Protein AF-A5MYP4-F1 (afdb_monomer_lite)

Structure (mmCIF, N/CA/C/O backbone):
data_AF-A5MYP4-F1
#
_entry.id   AF-A5MYP4-F1
#
loop_
_atom_site.group_PDB
_atom_site.id
_atom_site.type_symbol
_atom_site.label_atom_id
_atom_site.label_alt_id
_atom_site.label_comp_id
_atom_site.label_asym_id
_atom_site.label_entity_id
_atom_site.label_seq_id
_atom_site.pdbx_PDB_ins_code
_atom_site.Cartn_x
_atom_site.Cartn_y
_atom_site.Cartn_z
_atom_site.occupancy
_atom_site.B_iso_or_equiv
_atom_site.auth_seq_id
_at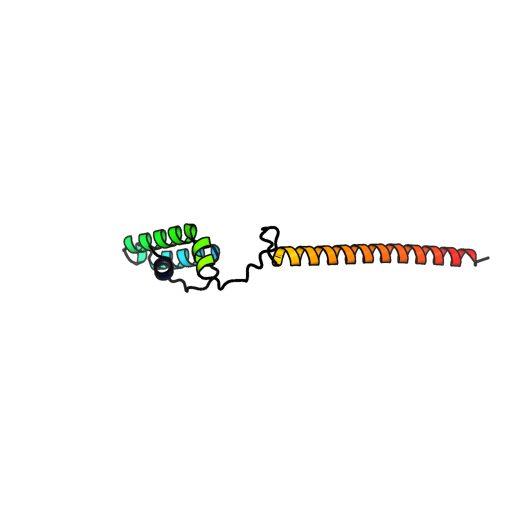om_site.auth_comp_id
_atom_site.auth_asym_id
_atom_site.auth_atom_id
_atom_site.pdbx_PDB_model_num
ATOM 1 N N . MET A 1 1 ? -10.133 -3.686 16.710 1.00 67.88 1 MET A N 1
ATOM 2 C CA . MET A 1 1 ? -10.121 -4.264 15.352 1.00 67.88 1 MET A CA 1
ATOM 3 C C . MET A 1 1 ? -8.852 -5.080 15.169 1.00 67.88 1 MET A C 1
ATOM 5 O O . MET A 1 1 ? -7.790 -4.600 15.551 1.00 67.88 1 MET A O 1
ATOM 9 N N . ASN A 1 2 ? -8.958 -6.305 14.654 1.00 81.19 2 ASN A N 1
ATOM 10 C CA . ASN A 1 2 ? -7.828 -7.213 14.420 1.00 81.19 2 ASN A CA 1
ATOM 11 C C . ASN A 1 2 ? -7.455 -7.301 12.929 1.00 81.19 2 ASN A C 1
ATOM 13 O O . ASN A 1 2 ? -8.297 -7.065 12.064 1.00 81.19 2 ASN A O 1
ATOM 17 N N . ALA A 1 3 ? -6.231 -7.746 12.607 1.00 77.69 3 ALA A N 1
ATOM 18 C CA . ALA A 1 3 ? -5.769 -7.880 11.217 1.00 77.69 3 ALA A CA 1
ATOM 19 C C . ALA A 1 3 ? -6.702 -8.757 10.363 1.00 77.69 3 ALA A C 1
ATOM 21 O O . ALA A 1 3 ? -7.116 -8.364 9.278 1.00 77.69 3 ALA A O 1
ATOM 22 N N . ASN A 1 4 ? -7.109 -9.918 10.886 1.00 81.12 4 ASN A N 1
ATOM 23 C CA . ASN A 1 4 ? -8.032 -10.826 10.198 1.00 81.12 4 ASN A CA 1
ATOM 24 C C . ASN A 1 4 ? -9.407 -10.202 9.925 1.00 81.12 4 ASN A C 1
ATOM 26 O O . ASN A 1 4 ? -10.017 -10.506 8.903 1.00 81.12 4 ASN A O 1
ATOM 30 N N . GLU A 1 5 ? -9.901 -9.367 10.837 1.00 82.69 5 GLU A N 1
ATOM 31 C CA . GLU A 1 5 ? -11.184 -8.680 10.678 1.00 82.69 5 GLU A CA 1
ATOM 32 C C . GLU A 1 5 ? -11.069 -7.585 9.623 1.00 82.69 5 GLU A C 1
ATOM 34 O O . GLU A 1 5 ? -11.912 -7.514 8.736 1.00 82.69 5 GLU A O 1
ATOM 39 N N . ALA A 1 6 ? -9.988 -6.802 9.648 1.00 83.94 6 ALA A N 1
ATOM 40 C CA . ALA A 1 6 ? -9.744 -5.757 8.661 1.00 83.94 6 ALA A CA 1
ATOM 41 C C . ALA A 1 6 ? -9.640 -6.314 7.231 1.00 83.94 6 ALA A C 1
ATOM 43 O O . ALA A 1 6 ? -10.248 -5.762 6.315 1.00 83.94 6 ALA A O 1
ATOM 44 N N . PHE A 1 7 ? -8.971 -7.458 7.041 1.00 84.19 7 PHE A N 1
ATOM 45 C CA . PHE A 1 7 ? -8.930 -8.135 5.738 1.00 84.19 7 PHE A CA 1
ATOM 46 C C . PHE A 1 7 ? -10.301 -8.613 5.268 1.00 84.19 7 PHE A C 1
ATOM 48 O O . PHE A 1 7 ? -10.647 -8.419 4.104 1.00 84.19 7 PHE A O 1
ATOM 55 N N . LYS A 1 8 ? -11.098 -9.195 6.173 1.00 85.56 8 LYS A N 1
ATOM 56 C CA . LYS A 1 8 ? -12.466 -9.626 5.857 1.00 85.56 8 LYS A CA 1
ATOM 57 C C . LYS A 1 8 ? -13.351 -8.447 5.462 1.00 85.56 8 LYS A C 1
ATOM 59 O O . LYS A 1 8 ? -14.070 -8.549 4.475 1.00 85.56 8 LYS A O 1
ATOM 64 N N . VAL A 1 9 ? -13.277 -7.339 6.200 1.00 85.94 9 VAL A N 1
ATOM 65 C CA . VAL A 1 9 ? -14.065 -6.128 5.923 1.00 85.94 9 VAL A CA 1
ATOM 66 C C . VAL A 1 9 ? -13.706 -5.544 4.555 1.00 85.94 9 VAL A C 1
ATOM 68 O O . VAL A 1 9 ? -14.600 -5.220 3.779 1.00 85.94 9 VAL A O 1
ATOM 71 N N . LEU A 1 10 ? -12.416 -5.489 4.215 1.00 83.31 10 LEU A N 1
ATOM 72 C CA . LEU A 1 10 ? -11.951 -5.022 2.905 1.00 83.31 10 LEU A CA 1
ATOM 73 C C . LEU A 1 10 ? -12.136 -6.046 1.776 1.00 83.31 10 LEU A C 1
ATOM 75 O O . LEU A 1 10 ? -11.858 -5.726 0.624 1.00 83.31 10 LEU A O 1
ATOM 79 N N . GLY A 1 11 ? -12.597 -7.264 2.079 1.00 82.19 11 GLY A N 1
ATOM 80 C CA . GLY A 1 11 ? -12.769 -8.329 1.088 1.00 82.19 11 GLY A CA 1
ATOM 81 C C . GLY A 1 11 ? -11.459 -8.772 0.435 1.00 82.19 11 GLY A C 1
ATOM 82 O O . GLY A 1 11 ? -11.470 -9.262 -0.690 1.00 82.19 11 GLY A O 1
ATOM 83 N N . MET A 1 12 ? -10.326 -8.576 1.113 1.00 80.00 12 MET A N 1
ATOM 84 C CA . MET A 1 12 ? -9.019 -8.964 0.594 1.00 80.00 12 MET A CA 1
ATOM 85 C C . MET A 1 12 ? -8.641 -10.373 1.037 1.00 80.00 12 MET A C 1
ATOM 87 O O . MET A 1 12 ? -8.779 -10.740 2.206 1.00 80.00 12 MET A O 1
ATOM 91 N N . GLU A 1 13 ? -8.075 -11.142 0.110 1.00 75.25 13 GLU A N 1
ATOM 92 C CA . GLU A 1 13 ? -7.366 -12.369 0.452 1.00 75.25 13 GLU A CA 1
ATOM 93 C C . GLU A 1 13 ? -6.076 -12.041 1.213 1.00 75.25 13 GLU A C 1
ATOM 95 O O . GLU A 1 13 ? -5.391 -11.061 0.917 1.00 75.25 13 GLU A O 1
ATOM 100 N N . LYS A 1 14 ? -5.716 -12.887 2.184 1.00 71.88 14 LYS A N 1
ATOM 101 C CA . LYS A 1 14 ? -4.506 -12.7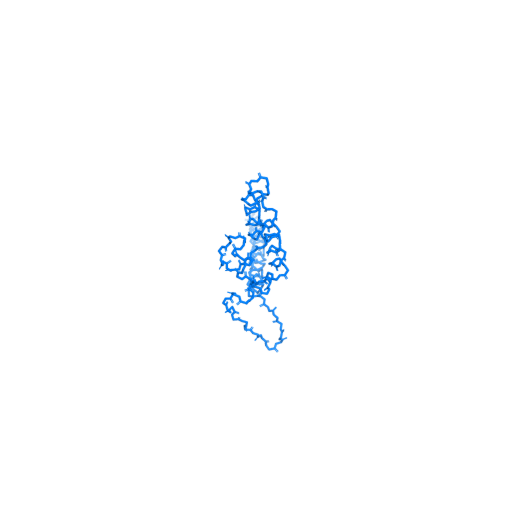42 3.010 1.00 71.88 14 LYS A CA 1
ATOM 102 C C . LYS A 1 14 ? -3.242 -13.135 2.232 1.00 71.88 14 LYS A C 1
ATOM 104 O O . LYS A 1 14 ? -2.557 -14.091 2.588 1.00 71.88 14 LYS A O 1
ATOM 109 N N . LYS A 1 15 ? -2.963 -12.438 1.134 1.00 69.56 15 LYS A N 1
ATOM 110 C CA . LYS A 1 15 ? -1.739 -12.604 0.348 1.00 69.56 15 LYS A CA 1
ATOM 111 C C . LYS A 1 15 ? -0.682 -11.644 0.879 1.00 69.56 15 LYS A C 1
ATOM 113 O O . LYS A 1 15 ? -0.774 -10.445 0.653 1.00 69.56 15 LYS A O 1
ATOM 118 N N . PHE A 1 16 ? 0.289 -12.182 1.610 1.00 74.19 16 PHE A N 1
ATOM 119 C CA . PHE A 1 16 ? 1.435 -11.435 2.130 1.00 74.19 16 PHE A CA 1
ATOM 120 C C . PHE A 1 16 ? 2.633 -11.563 1.175 1.00 74.19 16 PHE A C 1
ATOM 122 O O . PHE A 1 16 ? 2.807 -12.640 0.599 1.00 74.19 16 PHE A O 1
ATOM 129 N N . PRO A 1 17 ? 3.481 -10.527 1.026 1.00 76.44 17 PRO A N 1
ATOM 130 C CA . PRO A 1 17 ? 3.395 -9.196 1.637 1.00 76.44 17 PRO A CA 1
ATOM 131 C C . PRO A 1 17 ? 2.358 -8.295 0.949 1.00 76.44 17 PRO A C 1
ATOM 133 O O . PRO A 1 17 ? 2.181 -8.343 -0.264 1.00 76.44 17 PRO A O 1
ATOM 136 N N . ILE A 1 18 ? 1.693 -7.445 1.732 1.00 79.19 18 ILE A N 1
ATOM 137 C CA . ILE A 1 18 ? 0.690 -6.507 1.215 1.00 79.19 18 ILE A CA 1
ATOM 138 C C . ILE A 1 18 ? 1.351 -5.159 0.958 1.00 79.19 18 ILE A C 1
ATOM 140 O O . ILE A 1 18 ? 1.933 -4.568 1.872 1.00 79.19 18 ILE A O 1
ATOM 144 N N . SER A 1 19 ? 1.220 -4.675 -0.276 1.00 80.75 19 SER A N 1
ATOM 145 C CA . SER A 1 19 ? 1.602 -3.315 -0.668 1.00 80.75 19 SER A CA 1
ATOM 146 C C . SER A 1 19 ? 0.470 -2.321 -0.386 1.00 80.75 19 SER A C 1
ATOM 148 O O . SER A 1 19 ? -0.713 -2.665 -0.476 1.00 80.75 19 SER A O 1
ATOM 150 N N . GLU A 1 20 ? 0.818 -1.065 -0.098 1.00 79.69 20 GLU A N 1
ATOM 151 C CA . GLU A 1 20 ? -0.152 0.026 0.075 1.00 79.69 20 GLU A CA 1
ATOM 152 C C . GLU A 1 20 ? -1.058 0.203 -1.151 1.00 79.69 20 GLU A C 1
ATOM 154 O O . GLU A 1 20 ? -2.246 0.501 -1.014 1.00 79.69 20 GLU A O 1
ATOM 159 N N . GLU A 1 21 ? -0.536 -0.048 -2.353 1.00 81.69 21 GLU A N 1
ATOM 160 C CA . GLU A 1 21 ? -1.317 0.020 -3.589 1.00 81.69 21 GLU A CA 1
ATOM 161 C C . GLU A 1 21 ? -2.446 -1.015 -3.612 1.00 81.69 21 GLU A C 1
ATOM 163 O O . GLU A 1 21 ? -3.572 -0.710 -4.015 1.00 81.69 21 GLU A O 1
ATOM 168 N N . GLN A 1 22 ? -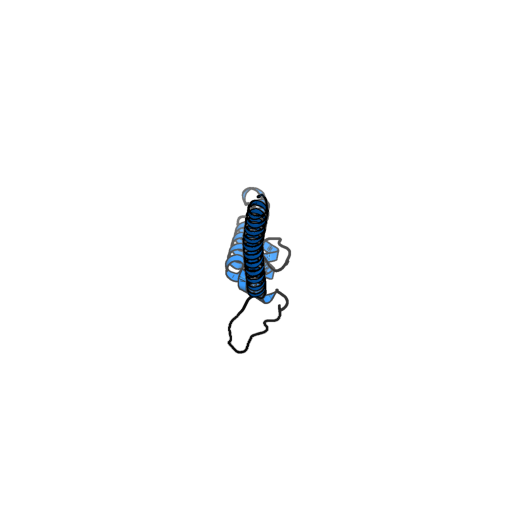2.170 -2.235 -3.141 1.00 83.00 22 GLN A N 1
ATOM 169 C CA . GLN A 1 22 ? -3.174 -3.295 -3.052 1.00 83.00 22 GLN A CA 1
ATOM 170 C C . GLN A 1 22 ? -4.232 -2.961 -2.001 1.00 83.00 22 GLN A C 1
ATOM 172 O O . GLN A 1 22 ? -5.425 -3.117 -2.270 1.00 83.00 22 GLN A O 1
ATOM 177 N N . LEU A 1 23 ? -3.802 -2.431 -0.852 1.00 84.62 23 LEU A N 1
ATOM 178 C CA . LEU A 1 23 ? -4.696 -1.967 0.206 1.00 84.62 23 LEU A CA 1
ATOM 179 C C . LEU A 1 23 ? -5.635 -0.857 -0.3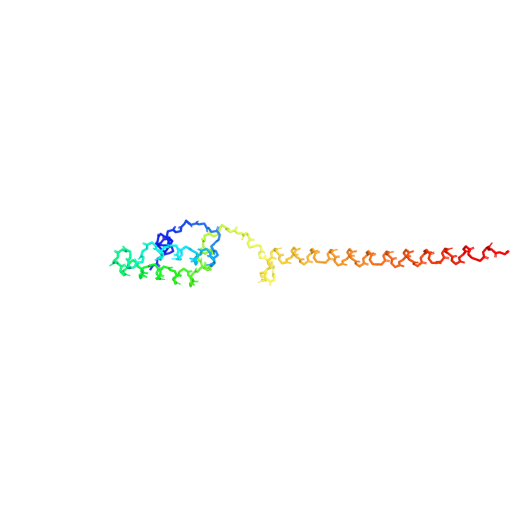02 1.00 84.62 23 LEU A C 1
ATOM 181 O O . LEU A 1 23 ? -6.850 -0.942 -0.119 1.00 84.62 23 LEU A O 1
ATOM 185 N N . SER A 1 24 ? -5.094 0.142 -1.007 1.00 84.12 24 SER A N 1
ATOM 186 C CA . SER A 1 24 ? -5.882 1.242 -1.575 1.00 84.12 24 SER A CA 1
ATOM 187 C C . SER A 1 24 ? -6.841 0.761 -2.667 1.00 84.12 24 SER A C 1
ATOM 189 O O . SER A 1 24 ? -7.999 1.182 -2.722 1.00 84.12 24 SER A O 1
ATOM 191 N N . LYS A 1 25 ? -6.393 -0.159 -3.528 1.00 87.56 25 LYS A N 1
ATOM 192 C CA . LYS A 1 25 ? -7.225 -0.737 -4.589 1.00 87.56 25 LYS A CA 1
ATOM 193 C C . LYS A 1 25 ? -8.425 -1.490 -4.017 1.00 87.56 25 LYS A C 1
ATOM 195 O O . LYS A 1 25 ? -9.542 -1.286 -4.492 1.00 87.56 25 LYS A O 1
ATOM 200 N N . ALA A 1 26 ? -8.212 -2.314 -2.996 1.00 86.06 26 ALA A N 1
ATOM 201 C CA . ALA A 1 26 ? -9.293 -3.049 -2.354 1.00 86.06 26 ALA A CA 1
ATOM 202 C C . ALA A 1 26 ? -10.254 -2.137 -1.595 1.00 86.06 26 ALA A C 1
ATOM 204 O O . ALA A 1 26 ? -11.463 -2.305 -1.715 1.00 86.06 26 ALA A O 1
ATOM 205 N N . TYR A 1 27 ? -9.737 -1.123 -0.896 1.00 87.56 27 TYR A N 1
ATOM 206 C CA . TYR A 1 27 ? -10.571 -0.103 -0.265 1.00 87.56 27 TYR A CA 1
ATOM 207 C C . TYR A 1 27 ? -11.507 0.565 -1.276 1.00 87.56 27 TYR A C 1
ATOM 209 O O . TYR A 1 27 ? -12.709 0.630 -1.048 1.00 87.56 27 TYR A O 1
ATOM 217 N N . ARG A 1 28 ? -10.989 0.992 -2.435 1.00 86.38 28 ARG A N 1
ATOM 218 C CA . ARG A 1 28 ? -11.804 1.619 -3.490 1.00 86.38 28 ARG A CA 1
ATOM 219 C C . ARG A 1 28 ? -12.850 0.669 -4.066 1.00 86.38 28 ARG A C 1
ATOM 221 O O . ARG A 1 28 ? -13.957 1.107 -4.360 1.00 86.38 28 ARG A O 1
ATOM 228 N N . ALA A 1 29 ? -12.503 -0.604 -4.257 1.00 87.44 29 ALA A N 1
ATOM 229 C CA . ALA A 1 29 ? -13.452 -1.612 -4.720 1.00 87.44 29 ALA A CA 1
ATOM 230 C C . ALA A 1 29 ? -14.577 -1.804 -3.695 1.00 87.44 29 ALA A C 1
ATOM 232 O O . ALA A 1 29 ? -15.748 -1.680 -4.040 1.00 87.44 29 ALA A O 1
ATOM 233 N N . LYS A 1 30 ? -14.219 -1.984 -2.419 1.00 85.75 30 LYS A N 1
ATOM 234 C CA . LYS A 1 30 ? -15.180 -2.181 -1.336 1.00 85.75 30 LYS A CA 1
ATOM 235 C C . LYS A 1 30 ? -16.057 -0.955 -1.111 1.00 85.75 30 LYS A C 1
ATOM 237 O O . LYS A 1 30 ? -17.269 -1.090 -1.034 1.00 85.75 30 LYS A O 1
ATOM 242 N N . ALA A 1 31 ? -15.477 0.242 -1.092 1.00 85.38 31 ALA A N 1
ATOM 243 C CA . ALA A 1 31 ? -16.208 1.495 -0.924 1.00 85.38 31 ALA A CA 1
ATOM 244 C C . ALA A 1 31 ? -17.245 1.730 -2.033 1.00 85.38 31 ALA A C 1
ATOM 246 O O . ALA A 1 31 ? -18.294 2.303 -1.762 1.00 85.38 31 ALA A O 1
ATOM 247 N N . LYS A 1 32 ? -16.983 1.263 -3.262 1.00 84.38 32 LYS A N 1
ATOM 248 C CA . LYS A 1 32 ? -17.967 1.292 -4.354 1.00 84.38 32 LYS A CA 1
ATOM 249 C C . LYS A 1 32 ? -19.098 0.282 -4.166 1.00 84.38 32 LYS A C 1
ATOM 251 O O . LYS A 1 32 ? -20.198 0.550 -4.620 1.00 84.38 32 LYS A O 1
ATOM 256 N N . GLU A 1 33 ? -18.845 -0.858 -3.530 1.00 82.88 33 GLU A N 1
ATOM 257 C CA . GLU A 1 33 ? -19.874 -1.871 -3.257 1.00 82.88 33 GLU A CA 1
ATOM 258 C C . GLU A 1 33 ? -20.780 -1.476 -2.086 1.00 82.88 33 GLU A C 1
ATOM 260 O O . GLU A 1 33 ? -21.989 -1.671 -2.154 1.00 82.88 33 GLU A O 1
ATOM 265 N N . VAL A 1 34 ? -20.199 -0.926 -1.014 1.00 84.12 34 VAL A N 1
ATOM 266 C CA . VAL A 1 34 ? -20.918 -0.581 0.226 1.00 84.12 34 VAL A CA 1
ATOM 267 C C . VAL A 1 34 ? -21.262 0.906 0.341 1.00 84.12 34 VAL A C 1
ATOM 269 O O . VAL A 1 34 ? -21.545 1.381 1.439 1.00 84.12 34 VAL A O 1
ATOM 272 N N . HIS A 1 35 ? -21.212 1.662 -0.761 1.00 77.00 35 HIS A N 1
ATOM 273 C CA . HIS A 1 35 ? -21.520 3.092 -0.730 1.00 77.00 35 HIS A CA 1
ATOM 274 C C . HIS A 1 35 ? -22.939 3.322 -0.175 1.00 77.00 35 HIS A C 1
ATOM 276 O O . HIS A 1 35 ? -23.859 2.615 -0.597 1.00 77.00 35 HIS A O 1
ATOM 282 N N . PRO A 1 36 ? -23.155 4.303 0.724 1.00 78.12 36 PRO A N 1
ATOM 283 C CA . PRO A 1 36 ? -24.468 4.573 1.312 1.00 78.12 36 PRO A CA 1
ATOM 284 C C . PRO A 1 36 ? -25.539 4.881 0.258 1.00 78.12 36 PRO A C 1
ATOM 286 O O . PRO A 1 36 ? -26.687 4.501 0.445 1.00 78.12 36 PRO A O 1
ATOM 289 N N . ASP A 1 37 ? -25.166 5.455 -0.886 1.00 80.00 37 ASP A N 1
ATOM 290 C CA . ASP A 1 37 ? -26.100 5.659 -2.009 1.00 80.00 37 ASP A CA 1
ATOM 291 C C . ASP A 1 37 ? -26.607 4.348 -2.643 1.00 80.00 37 ASP A C 1
ATOM 293 O O . ASP A 1 37 ? -27.627 4.354 -3.326 1.00 80.00 37 ASP A O 1
ATOM 297 N N . ILE A 1 38 ? -25.905 3.227 -2.446 1.00 75.38 38 ILE A N 1
ATOM 298 C CA . ILE A 1 38 ? -26.242 1.914 -3.020 1.00 75.38 38 ILE A CA 1
ATOM 299 C C . ILE A 1 38 ? -26.892 1.012 -1.968 1.00 75.38 38 ILE A C 1
ATOM 301 O O . ILE A 1 38 ? -27.907 0.376 -2.239 1.00 75.38 38 ILE A O 1
ATOM 305 N N . THR A 1 39 ? -26.312 0.932 -0.768 1.00 71.31 39 THR A N 1
ATOM 306 C CA . THR A 1 39 ? -26.769 0.013 0.289 1.00 71.31 39 THR A CA 1
ATOM 307 C C . THR A 1 39 ? -27.609 0.691 1.369 1.00 71.31 39 THR A C 1
ATOM 309 O O . THR A 1 39 ? -28.242 -0.003 2.166 1.00 71.31 39 THR A O 1
ATOM 312 N N . GLY A 1 40 ? -27.619 2.026 1.433 1.00 65.94 40 GLY A N 1
ATOM 313 C CA . GLY A 1 40 ? -28.326 2.800 2.457 1.00 65.94 40 GLY A CA 1
ATOM 314 C C . GLY A 1 40 ? -27.714 2.719 3.860 1.00 65.94 40 GLY A C 1
ATOM 315 O O . GLY A 1 40 ? -28.315 3.217 4.809 1.00 65.94 40 GLY A O 1
ATOM 316 N N . LYS A 1 41 ? -26.549 2.077 4.028 1.00 75.12 41 LYS A N 1
ATOM 317 C CA . LYS A 1 41 ? -25.958 1.766 5.341 1.00 75.12 41 LYS A CA 1
ATOM 318 C C . LYS A 1 41 ? -24.602 2.437 5.541 1.00 75.12 41 LYS A C 1
ATOM 320 O O . LYS A 1 41 ? -23.556 1.864 5.249 1.00 75.12 41 LYS A O 1
ATOM 325 N N . ASP A 1 42 ? -24.627 3.622 6.142 1.00 79.69 42 ASP A N 1
ATOM 326 C CA . ASP A 1 42 ? -23.427 4.395 6.505 1.00 79.69 42 ASP A CA 1
ATOM 327 C C . ASP A 1 42 ? -22.476 3.631 7.457 1.00 79.69 42 ASP A C 1
ATOM 329 O O . ASP A 1 42 ? -21.252 3.774 7.415 1.00 79.69 42 ASP A O 1
ATOM 333 N N . GLU A 1 43 ? -23.026 2.741 8.289 1.00 82.56 43 GLU A N 1
ATOM 334 C CA . GLU A 1 43 ? -22.253 1.932 9.239 1.00 82.56 43 GLU A CA 1
ATOM 335 C C . GLU A 1 43 ? -21.263 0.970 8.567 1.00 82.56 43 GLU A C 1
ATOM 337 O O . GLU A 1 43 ? -20.187 0.704 9.109 1.00 82.56 43 GLU A O 1
ATOM 342 N N . GLU A 1 44 ? -21.600 0.435 7.391 1.00 80.44 44 GLU A N 1
ATOM 343 C CA . GLU A 1 44 ? -20.715 -0.480 6.663 1.00 80.44 44 GLU A CA 1
ATOM 344 C C . GLU A 1 44 ? -19.520 0.274 6.076 1.00 80.44 44 GLU A C 1
ATOM 346 O O . GLU A 1 44 ? -18.384 -0.202 6.151 1.00 80.44 44 GLU A O 1
ATOM 351 N N . MET A 1 45 ? -19.748 1.494 5.589 1.00 84.12 45 MET A N 1
ATOM 352 C CA . MET A 1 45 ? -18.687 2.348 5.069 1.00 84.12 45 MET A CA 1
ATOM 353 C C . MET A 1 45 ? -17.728 2.808 6.175 1.00 84.12 45 MET A C 1
ATOM 355 O O . MET A 1 45 ? -16.511 2.796 5.980 1.00 84.12 45 MET A O 1
ATOM 359 N N . LYS A 1 46 ? -18.248 3.121 7.371 1.00 86.50 46 LYS A N 1
ATOM 360 C CA . LYS A 1 46 ? -17.417 3.421 8.551 1.00 86.50 46 LYS A CA 1
ATOM 361 C C . LYS A 1 46 ? -16.488 2.265 8.906 1.00 86.50 46 LYS A C 1
ATOM 363 O O . LYS A 1 46 ? -15.291 2.486 9.074 1.00 86.50 46 LYS A O 1
ATOM 368 N N . LYS A 1 47 ? -16.997 1.027 8.917 1.00 87.69 47 LYS A N 1
ATOM 369 C CA . LYS A 1 47 ? -16.172 -0.173 9.158 1.00 87.69 47 LYS A CA 1
ATOM 370 C C . LYS A 1 47 ? -15.075 -0.339 8.107 1.00 87.69 47 LYS A C 1
ATOM 372 O O . LYS A 1 47 ? -13.958 -0.722 8.446 1.00 87.69 47 LYS A O 1
ATOM 377 N N . VAL A 1 48 ? -15.373 -0.051 6.839 1.00 87.44 48 VAL A N 1
ATOM 378 C CA . VAL A 1 48 ? -14.390 -0.105 5.743 1.00 87.44 48 VAL A CA 1
ATOM 379 C C . VAL A 1 48 ? -13.295 0.953 5.913 1.00 87.44 48 VAL A C 1
ATOM 381 O O . VAL A 1 48 ? -12.118 0.642 5.719 1.00 87.44 48 VAL A O 1
ATOM 384 N N . ASN A 1 49 ? -13.650 2.168 6.335 1.00 88.50 49 ASN A N 1
ATOM 385 C CA . ASN A 1 49 ? -12.683 3.225 6.639 1.00 88.50 49 ASN A CA 1
ATOM 386 C C . ASN A 1 49 ? -11.785 2.849 7.828 1.00 88.50 49 ASN A C 1
ATOM 388 O O . ASN A 1 49 ? -10.561 2.904 7.705 1.00 88.50 49 ASN A O 1
ATOM 392 N N . GLU A 1 50 ? -12.372 2.389 8.937 1.00 90.06 50 GLU A N 1
ATOM 393 C CA . GLU A 1 50 ? -11.624 1.936 10.119 1.00 90.06 50 GLU A CA 1
ATOM 394 C C . GLU A 1 50 ? -10.664 0.785 9.786 1.00 90.06 50 GLU A C 1
ATOM 396 O O . GLU A 1 50 ? -9.503 0.797 10.203 1.00 90.06 50 GLU A O 1
ATOM 401 N N . ALA A 1 51 ? -11.115 -0.189 8.984 1.00 88.75 51 ALA A N 1
ATOM 402 C CA . ALA A 1 51 ? -10.282 -1.298 8.523 1.00 88.75 51 ALA A CA 1
ATOM 403 C C . ALA A 1 51 ? -9.052 -0.806 7.757 1.00 88.75 51 ALA A C 1
ATOM 405 O O . ALA A 1 51 ? -7.936 -1.283 7.983 1.00 88.75 51 ALA A O 1
ATOM 406 N N . HIS A 1 52 ? -9.267 0.140 6.842 1.00 88.81 52 HIS A N 1
ATOM 407 C CA . HIS A 1 52 ? -8.224 0.695 5.996 1.00 88.81 52 HIS A CA 1
ATOM 408 C C . HIS A 1 52 ? -7.202 1.500 6.805 1.00 88.81 52 HIS A C 1
ATOM 410 O O . HIS A 1 52 ? -6.001 1.276 6.650 1.00 88.81 52 HIS A O 1
ATOM 416 N N . GLU A 1 53 ? -7.644 2.383 7.703 1.00 89.69 53 GLU A N 1
ATOM 417 C CA . GLU A 1 53 ? -6.736 3.161 8.555 1.00 89.69 53 GLU A CA 1
ATOM 418 C C . GLU A 1 53 ? -5.931 2.274 9.504 1.00 89.69 53 GLU A C 1
ATOM 420 O O . GLU A 1 53 ? -4.715 2.439 9.639 1.00 89.69 53 GLU A O 1
ATOM 425 N N . TRP A 1 54 ? -6.584 1.288 10.123 1.00 90.25 54 TRP A N 1
ATOM 426 C CA . TRP A 1 54 ? -5.902 0.359 11.013 1.00 90.25 54 TRP A CA 1
ATOM 427 C C . TRP A 1 54 ? -4.827 -0.436 10.269 1.00 90.25 54 TRP A C 1
ATOM 429 O O . TRP A 1 54 ? -3.702 -0.551 10.764 1.00 90.25 54 TRP A O 1
ATOM 439 N N . LEU A 1 55 ? -5.145 -0.951 9.074 1.00 86.06 55 LEU A N 1
ATOM 440 C CA . LEU A 1 55 ? -4.185 -1.683 8.249 1.00 86.06 55 LEU A CA 1
ATOM 441 C C . LEU A 1 55 ? -3.057 -0.790 7.763 1.00 86.06 55 LEU A C 1
ATOM 443 O O . LEU A 1 55 ? -1.918 -1.223 7.832 1.00 86.06 55 LEU A O 1
ATOM 447 N N . LYS A 1 56 ? -3.332 0.448 7.349 1.00 86.62 56 LYS A N 1
ATOM 448 C CA . LYS A 1 56 ? -2.296 1.399 6.932 1.00 86.62 56 LYS A CA 1
ATOM 449 C C . LYS A 1 56 ? -1.293 1.665 8.061 1.00 86.62 56 LYS A C 1
ATOM 451 O O . LYS A 1 56 ? -0.089 1.569 7.850 1.00 86.62 56 LYS A O 1
ATOM 456 N N . ASN A 1 57 ? -1.781 1.888 9.282 1.00 87.00 57 ASN A N 1
ATOM 457 C CA . ASN A 1 57 ? -0.934 2.150 10.451 1.00 87.00 57 ASN A CA 1
ATOM 458 C C . ASN A 1 57 ? -0.190 0.904 10.966 1.00 87.00 57 ASN A C 1
ATOM 460 O O . ASN A 1 57 ? 0.854 1.021 11.608 1.00 87.00 57 ASN A O 1
ATOM 464 N N . ASN A 1 58 ? -0.714 -0.298 10.707 1.00 85.94 58 ASN A N 1
ATOM 465 C CA . ASN A 1 58 ? -0.138 -1.556 11.191 1.00 85.94 58 ASN A CA 1
ATOM 466 C C . ASN A 1 58 ? 0.446 -2.435 10.076 1.00 85.94 58 ASN A C 1
ATOM 468 O O . ASN A 1 58 ? 0.851 -3.564 10.355 1.00 85.94 58 ASN A O 1
ATOM 472 N N . LEU A 1 59 ? 0.548 -1.930 8.843 1.00 83.25 59 LEU A N 1
ATOM 473 C CA . LEU A 1 59 ? 0.912 -2.712 7.658 1.00 83.25 59 LEU A CA 1
ATOM 474 C C . LEU A 1 59 ? 2.264 -3.406 7.831 1.00 83.25 59 LEU A C 1
ATOM 476 O O . LEU A 1 59 ? 2.384 -4.609 7.614 1.00 83.25 59 LEU A O 1
ATOM 480 N N . ALA A 1 60 ? 3.261 -2.670 8.327 1.00 79.75 60 ALA A N 1
ATOM 481 C CA . ALA A 1 60 ? 4.597 -3.194 8.594 1.00 79.75 60 ALA A CA 1
ATOM 482 C C . ALA A 1 60 ? 4.594 -4.318 9.646 1.00 79.75 60 ALA A C 1
ATOM 484 O O . ALA A 1 60 ? 5.275 -5.330 9.481 1.00 79.75 60 ALA A O 1
ATOM 485 N N . LYS A 1 61 ? 3.797 -4.175 10.716 1.00 81.19 61 LYS A N 1
ATOM 486 C CA . LYS A 1 61 ? 3.667 -5.197 11.769 1.00 81.19 61 LYS A CA 1
ATOM 487 C C . LYS A 1 61 ? 2.970 -6.447 11.238 1.00 81.19 61 LYS A C 1
ATOM 489 O O . LYS A 1 61 ? 3.403 -7.558 11.522 1.00 81.19 61 LYS A O 1
ATOM 494 N N . VAL A 1 62 ? 1.908 -6.253 10.459 1.00 82.31 62 VAL A N 1
ATOM 495 C CA . VAL A 1 62 ? 1.105 -7.324 9.863 1.00 82.31 62 VAL A CA 1
ATOM 496 C C . VAL A 1 62 ? 1.915 -8.111 8.835 1.00 82.31 62 VAL A C 1
ATOM 498 O O . VAL A 1 62 ? 1.887 -9.339 8.871 1.00 82.31 62 VAL A O 1
ATOM 501 N N . ASN A 1 63 ? 2.678 -7.431 7.978 1.00 81.62 63 ASN A N 1
ATOM 502 C CA . ASN A 1 63 ? 3.579 -8.085 7.035 1.00 81.62 63 ASN A CA 1
ATOM 503 C C . ASN A 1 63 ? 4.659 -8.872 7.786 1.00 81.62 63 ASN A C 1
ATOM 505 O O . ASN A 1 63 ? 4.778 -10.068 7.563 1.00 81.62 63 ASN A O 1
ATOM 509 N N . LYS A 1 64 ? 5.349 -8.265 8.762 1.00 75.69 64 LYS A N 1
ATOM 510 C CA . LYS A 1 64 ? 6.399 -8.940 9.545 1.00 75.69 64 LYS A CA 1
ATOM 511 C C . LYS A 1 64 ? 5.905 -10.173 10.313 1.00 75.69 64 LYS A C 1
ATOM 513 O O . LYS A 1 64 ? 6.647 -11.136 10.459 1.00 75.69 64 LYS A O 1
ATOM 518 N N . ALA A 1 65 ? 4.672 -10.142 10.819 1.00 74.81 65 ALA A N 1
ATOM 519 C CA . ALA A 1 65 ? 4.081 -11.264 11.546 1.00 74.81 65 ALA A CA 1
ATOM 520 C C . ALA A 1 65 ? 3.650 -12.432 10.639 1.00 74.81 65 ALA A C 1
ATOM 522 O O . ALA A 1 65 ? 3.503 -13.544 11.135 1.00 74.81 65 ALA A O 1
ATOM 523 N N . ASN A 1 66 ? 3.419 -12.187 9.342 1.00 69.94 66 ASN A N 1
ATOM 524 C CA . ASN A 1 66 ? 2.886 -13.188 8.409 1.00 69.94 66 ASN A CA 1
ATOM 525 C C . ASN A 1 66 ? 3.839 -13.555 7.261 1.00 69.94 66 ASN A C 1
ATOM 527 O O . ASN A 1 66 ? 3.566 -14.511 6.537 1.00 69.94 66 ASN A O 1
ATOM 531 N N . THR A 1 67 ? 4.951 -12.841 7.077 1.00 63.41 67 THR A N 1
ATOM 532 C CA . THR A 1 67 ? 6.036 -13.290 6.201 1.00 63.41 67 THR A CA 1
ATOM 533 C C . THR A 1 67 ? 6.745 -14.475 6.860 1.00 63.41 67 THR A C 1
ATOM 535 O O . THR A 1 67 ? 7.224 -14.320 7.988 1.00 63.41 67 THR A O 1
ATOM 538 N N . PRO A 1 68 ? 6.833 -15.650 6.206 1.00 54.50 68 PRO A N 1
ATOM 539 C CA . PRO A 1 68 ? 7.687 -16.724 6.696 1.00 54.50 68 PRO A CA 1
ATOM 540 C C . PRO A 1 68 ? 9.117 -16.184 6.781 1.00 54.50 68 PRO A C 1
ATOM 542 O O . PRO A 1 68 ? 9.571 -15.538 5.843 1.00 54.50 68 PRO A O 1
ATOM 545 N N . ASN A 1 69 ? 9.771 -16.384 7.932 1.00 49.47 69 ASN A N 1
ATOM 546 C CA . ASN A 1 69 ? 11.128 -15.920 8.238 1.00 49.47 69 ASN A CA 1
ATOM 547 C C . ASN A 1 69 ? 12.058 -16.063 7.018 1.00 49.47 69 ASN A C 1
ATOM 549 O O . ASN A 1 69 ? 12.585 -17.147 6.765 1.00 49.47 69 ASN A O 1
ATOM 553 N N . GLU A 1 70 ? 12.319 -14.970 6.300 1.00 50.53 70 GLU A N 1
ATOM 554 C CA . GLU A 1 70 ? 13.583 -14.844 5.588 1.00 50.53 70 GLU A CA 1
ATOM 555 C C . GLU A 1 70 ? 14.655 -14.763 6.669 1.00 50.53 70 GLU A C 1
ATOM 557 O O . GLU A 1 70 ? 14.612 -13.912 7.564 1.00 50.53 70 GLU A O 1
ATOM 562 N N . ALA A 1 71 ? 15.550 -15.746 6.646 1.00 44.97 71 ALA A N 1
ATOM 563 C CA . ALA A 1 71 ? 16.625 -15.903 7.600 1.00 44.97 71 ALA A CA 1
ATOM 564 C C . ALA A 1 71 ? 17.413 -14.591 7.725 1.00 44.97 71 ALA A C 1
ATOM 566 O O . ALA A 1 71 ? 18.217 -14.241 6.867 1.00 44.97 71 ALA A O 1
ATOM 567 N N . ASN A 1 72 ? 17.199 -13.874 8.829 1.00 46.19 72 ASN A N 1
ATOM 568 C CA . ASN A 1 72 ? 18.113 -12.839 9.282 1.00 46.19 72 ASN A CA 1
ATOM 569 C C . ASN A 1 72 ? 19.413 -13.531 9.715 1.00 46.19 72 ASN A C 1
ATOM 571 O O . ASN A 1 72 ? 19.586 -13.866 10.889 1.00 46.19 72 ASN A O 1
ATOM 575 N N . THR A 1 73 ? 20.337 -13.769 8.785 1.00 43.50 73 THR A N 1
ATOM 576 C CA . THR A 1 73 ? 21.736 -14.024 9.135 1.00 43.50 73 THR A CA 1
ATOM 577 C C . THR A 1 73 ? 22.334 -12.705 9.605 1.00 43.50 73 THR A C 1
ATOM 579 O O . THR A 1 73 ? 22.836 -11.910 8.814 1.00 43.50 73 THR A O 1
ATOM 582 N N . LYS A 1 74 ? 22.219 -12.445 10.909 1.00 39.00 74 LYS A N 1
ATOM 583 C CA . LYS A 1 74 ? 22.939 -11.358 11.576 1.00 39.00 74 LYS A CA 1
ATOM 584 C C . LYS A 1 74 ? 24.437 -11.622 11.421 1.00 39.00 74 LYS A C 1
ATOM 586 O O . LYS A 1 74 ? 24.892 -12.704 11.780 1.00 39.00 74 LYS A O 1
ATOM 591 N N . ASN A 1 75 ? 25.193 -10.656 10.906 1.00 49.06 75 ASN A N 1
ATOM 592 C CA . ASN A 1 75 ? 26.647 -10.683 11.019 1.00 49.06 75 ASN A CA 1
ATOM 593 C C . ASN A 1 75 ? 27.079 -10.089 12.371 1.00 49.06 75 ASN A C 1
ATOM 595 O O . ASN A 1 75 ? 26.327 -9.365 13.030 1.00 49.06 75 ASN A O 1
ATOM 599 N N . GLU A 1 76 ? 28.301 -10.405 12.789 1.00 48.81 76 GLU A N 1
ATOM 600 C CA . GLU A 1 76 ? 28.855 -10.099 14.117 1.00 48.81 76 GLU A CA 1
ATOM 601 C C . GLU A 1 76 ? 28.990 -8.589 14.417 1.00 48.81 76 GLU A C 1
ATOM 603 O O . GLU A 1 76 ? 29.304 -8.207 15.539 1.00 48.81 76 GLU A O 1
ATOM 608 N N . SER A 1 77 ? 28.703 -7.712 13.446 1.00 55.28 77 SER A N 1
ATOM 609 C CA . SER A 1 77 ? 28.726 -6.250 13.601 1.00 55.28 77 SER A CA 1
ATOM 610 C C . SER A 1 77 ? 27.344 -5.602 13.762 1.00 55.28 77 SER A C 1
ATOM 612 O O . SER A 1 77 ? 27.260 -4.380 13.825 1.00 55.28 77 SER A O 1
ATOM 614 N N . GLY A 1 78 ? 26.257 -6.381 13.843 1.00 46.62 78 GLY A N 1
ATOM 615 C CA . GLY A 1 78 ? 24.925 -5.866 14.199 1.00 46.62 78 GLY A CA 1
ATOM 616 C C . GLY A 1 78 ? 24.233 -5.002 13.135 1.00 46.62 78 GLY A C 1
ATOM 617 O O . GLY A 1 78 ? 23.207 -4.391 13.430 1.00 46.62 78 GLY A O 1
ATOM 618 N N . ASN A 1 79 ? 24.747 -4.970 11.904 1.00 48.69 79 ASN A N 1
ATOM 619 C CA . ASN A 1 79 ? 24.166 -4.187 10.816 1.00 48.69 79 ASN A CA 1
ATOM 620 C C . ASN A 1 79 ? 23.235 -5.052 9.957 1.00 48.69 79 ASN A C 1
ATOM 622 O O . ASN A 1 79 ? 23.629 -6.111 9.469 1.00 48.69 79 ASN A O 1
ATOM 626 N N . ASN A 1 80 ? 22.002 -4.584 9.743 1.00 47.03 80 ASN A N 1
ATOM 627 C CA . ASN A 1 80 ? 21.060 -5.211 8.817 1.00 47.03 80 ASN A CA 1
ATOM 628 C C . ASN A 1 80 ? 21.495 -4.878 7.382 1.00 47.03 80 ASN A C 1
ATOM 630 O O . ASN A 1 80 ? 21.295 -3.753 6.932 1.00 47.03 80 ASN A O 1
ATOM 634 N N . LEU A 1 81 ? 22.103 -5.827 6.673 1.00 51.53 81 LEU A N 1
ATOM 635 C CA . LEU A 1 81 ? 22.392 -5.686 5.244 1.00 51.53 81 LEU A CA 1
ATOM 636 C C . LEU A 1 81 ? 21.308 -6.416 4.450 1.00 51.53 81 LEU A C 1
ATOM 638 O O . LEU A 1 81 ? 21.124 -7.621 4.630 1.00 51.53 81 LEU A O 1
ATOM 642 N N . ASN A 1 82 ? 20.598 -5.712 3.565 1.00 55.38 82 ASN A N 1
ATOM 643 C CA . ASN A 1 82 ? 19.722 -6.385 2.610 1.00 55.38 82 ASN A CA 1
ATOM 644 C C . ASN A 1 82 ? 20.582 -7.145 1.596 1.00 55.38 82 ASN A C 1
ATOM 646 O O . ASN A 1 82 ? 21.481 -6.583 0.973 1.00 55.38 82 ASN A O 1
ATOM 650 N N . ILE A 1 83 ? 20.258 -8.418 1.375 1.00 52.31 83 ILE A N 1
ATOM 651 C CA . ILE A 1 83 ? 20.893 -9.266 0.352 1.00 52.31 83 ILE A CA 1
ATOM 652 C C . ILE A 1 83 ? 20.770 -8.648 -1.054 1.00 52.31 83 ILE A C 1
ATOM 654 O O . ILE A 1 83 ? 21.679 -8.785 -1.870 1.00 52.31 83 ILE A O 1
ATOM 658 N N . LEU A 1 84 ? 19.679 -7.920 -1.313 1.00 52.09 84 LEU A N 1
ATOM 659 C CA . LEU A 1 84 ? 19.460 -7.162 -2.549 1.00 52.09 84 LEU A CA 1
ATOM 660 C C . LEU A 1 84 ? 20.461 -6.008 -2.725 1.00 52.09 84 LEU A C 1
ATOM 662 O O . LEU A 1 84 ? 20.944 -5.814 -3.837 1.00 52.09 84 LEU A O 1
ATOM 666 N N . ASP A 1 85 ? 20.823 -5.305 -1.648 1.00 54.62 85 ASP A N 1
ATOM 667 C CA . ASP A 1 85 ? 21.791 -4.198 -1.698 1.00 54.62 85 ASP A CA 1
ATOM 668 C C . ASP A 1 85 ? 23.212 -4.733 -1.947 1.00 54.62 85 ASP A C 1
ATOM 670 O O . ASP A 1 85 ? 23.948 -4.194 -2.769 1.00 54.62 85 ASP A O 1
ATOM 674 N N . ILE A 1 86 ? 23.569 -5.871 -1.336 1.00 57.00 86 ILE A N 1
ATOM 675 C CA . ILE A 1 86 ? 24.857 -6.548 -1.577 1.00 57.00 86 ILE A CA 1
ATOM 676 C C . ILE A 1 86 ? 24.962 -7.031 -3.032 1.00 57.00 86 ILE A C 1
ATOM 678 O O . ILE A 1 86 ? 26.004 -6.873 -3.670 1.00 57.00 86 ILE A O 1
ATOM 682 N N . ALA A 1 87 ? 23.896 -7.636 -3.565 1.00 58.03 87 ALA A N 1
ATOM 683 C CA . ALA A 1 87 ? 23.875 -8.133 -4.938 1.00 58.03 87 ALA A CA 1
ATOM 684 C C . ALA A 1 87 ? 23.905 -6.992 -5.967 1.00 58.03 87 ALA A C 1
ATOM 686 O O . ALA A 1 87 ? 24.551 -7.127 -7.008 1.00 58.03 87 ALA A O 1
ATOM 687 N N . ALA A 1 88 ? 23.246 -5.867 -5.669 1.00 60.81 88 ALA A N 1
ATOM 688 C CA . ALA A 1 88 ? 23.301 -4.663 -6.488 1.00 60.81 88 ALA A CA 1
ATOM 689 C C . ALA A 1 88 ? 24.713 -4.056 -6.490 1.00 60.81 88 ALA A C 1
ATOM 691 O O . ALA A 1 88 ? 25.246 -3.779 -7.564 1.00 60.81 88 ALA A O 1
ATOM 692 N N . ASP A 1 89 ? 25.359 -3.947 -5.327 1.00 63.06 89 ASP A N 1
ATOM 693 C CA . ASP A 1 89 ? 26.732 -3.447 -5.211 1.00 63.06 89 ASP A CA 1
ATOM 694 C C . ASP A 1 89 ? 27.747 -4.342 -5.941 1.00 63.06 89 ASP A C 1
ATOM 696 O O . ASP A 1 89 ? 28.655 -3.839 -6.611 1.00 63.06 89 ASP A O 1
ATOM 700 N N . ASP A 1 90 ? 27.602 -5.671 -5.856 1.00 67.44 90 ASP A N 1
ATOM 701 C CA . ASP A 1 90 ? 28.490 -6.606 -6.561 1.00 67.44 90 ASP A CA 1
ATOM 702 C C . ASP A 1 90 ? 28.255 -6.575 -8.082 1.00 67.44 90 ASP A C 1
ATOM 704 O O . ASP A 1 90 ? 29.203 -6.659 -8.867 1.00 67.44 90 ASP A O 1
ATOM 708 N N . PHE A 1 91 ? 27.006 -6.378 -8.520 1.00 66.31 91 PHE A N 1
ATOM 709 C CA . PHE A 1 91 ? 26.670 -6.196 -9.932 1.00 66.31 91 PHE A CA 1
ATOM 710 C C . PHE A 1 91 ? 27.242 -4.888 -10.493 1.00 66.31 91 PHE A C 1
ATOM 712 O O . PHE A 1 91 ? 27.901 -4.911 -11.536 1.00 66.31 91 PHE A O 1
ATOM 719 N N . VAL A 1 92 ? 27.058 -3.766 -9.788 1.00 70.31 92 VAL A N 1
ATOM 720 C CA . VAL A 1 92 ? 27.578 -2.450 -10.193 1.00 70.31 92 VAL A CA 1
ATOM 721 C C . VAL A 1 92 ? 29.104 -2.484 -10.274 1.00 70.31 92 VAL A C 1
ATOM 723 O O . VAL A 1 92 ? 29.662 -2.118 -11.308 1.00 70.31 92 VAL A O 1
ATOM 726 N N . LYS A 1 93 ? 29.795 -3.042 -9.270 1.00 71.06 93 LYS A N 1
ATOM 727 C CA . LYS A 1 93 ? 31.264 -3.183 -9.298 1.00 71.06 93 LYS A CA 1
ATOM 728 C C . LYS A 1 93 ? 31.761 -4.029 -10.467 1.00 71.06 93 LYS A C 1
ATOM 730 O O . LYS A 1 93 ? 32.761 -3.685 -11.103 1.00 71.06 93 LYS A O 1
ATOM 735 N N . ARG A 1 94 ? 31.084 -5.142 -10.773 1.00 65.81 94 ARG A N 1
ATOM 736 C CA . ARG A 1 94 ? 31.433 -5.991 -11.925 1.00 65.81 94 ARG A CA 1
ATOM 737 C C . ARG A 1 94 ? 31.219 -5.256 -13.244 1.00 65.81 94 ARG A C 1
ATOM 739 O O . ARG A 1 94 ? 32.072 -5.358 -14.127 1.00 65.81 94 ARG A O 1
ATOM 746 N N . TYR A 1 95 ? 30.130 -4.502 -13.362 1.00 65.56 95 TYR A N 1
ATOM 747 C CA . TYR A 1 95 ? 29.823 -3.715 -14.551 1.00 65.56 95 TYR A CA 1
ATOM 748 C C . TYR A 1 95 ? 30.842 -2.587 -14.761 1.00 65.56 95 TYR A C 1
ATOM 750 O O . TYR A 1 95 ? 31.382 -2.438 -15.855 1.00 65.56 95 TYR A O 1
ATOM 758 N N . GLU A 1 96 ? 31.202 -1.858 -13.705 1.00 61.88 96 GLU A N 1
ATOM 759 C CA . GLU A 1 96 ? 32.222 -0.805 -13.754 1.00 61.88 96 GLU A CA 1
ATOM 760 C C . GLU A 1 96 ? 33.610 -1.357 -14.109 1.00 61.88 96 GLU A C 1
ATOM 762 O O . GLU A 1 96 ? 34.316 -0.782 -14.945 1.00 61.88 96 GLU A O 1
ATOM 767 N N . MET A 1 97 ? 34.007 -2.505 -13.545 1.00 64.62 97 MET A N 1
ATOM 768 C CA . MET A 1 97 ? 35.262 -3.167 -13.918 1.00 64.62 97 MET A CA 1
ATOM 769 C C . MET A 1 97 ? 35.264 -3.630 -15.376 1.00 64.62 97 MET A C 1
ATOM 771 O O . MET A 1 97 ? 36.287 -3.485 -16.051 1.00 64.62 97 MET A O 1
ATOM 775 N N . ALA A 1 98 ? 34.154 -4.188 -15.865 1.00 64.50 98 ALA A N 1
ATOM 776 C CA . ALA A 1 98 ? 34.020 -4.614 -17.254 1.00 64.50 98 ALA A CA 1
ATOM 777 C C . ALA A 1 98 ? 34.103 -3.412 -18.204 1.00 64.50 98 ALA A C 1
ATOM 779 O O . ALA A 1 98 ? 34.946 -3.407 -19.099 1.00 64.50 98 ALA A O 1
ATOM 780 N N . PHE A 1 99 ? 33.343 -2.351 -17.928 1.00 65.75 99 PHE A N 1
ATOM 781 C CA . PHE A 1 99 ? 33.353 -1.108 -18.696 1.00 65.75 99 PHE A CA 1
ATOM 782 C C . PHE A 1 99 ? 34.746 -0.464 -18.734 1.00 65.75 99 PHE A C 1
ATOM 784 O O . PHE A 1 99 ? 35.251 -0.099 -19.796 1.00 65.75 99 PHE A O 1
ATOM 791 N N . THR A 1 100 ? 35.429 -0.395 -17.588 1.00 64.12 100 THR A N 1
ATOM 792 C CA . THR A 1 100 ? 36.784 0.169 -17.508 1.00 64.12 100 THR A CA 1
ATOM 793 C C . THR A 1 100 ? 37.803 -0.695 -18.259 1.00 64.12 100 THR A C 1
ATOM 795 O O . THR A 1 100 ? 38.701 -0.162 -18.914 1.00 64.12 100 THR A O 1
ATOM 798 N N . ARG A 1 101 ? 37.687 -2.032 -18.200 1.00 63.44 101 ARG A N 1
ATOM 799 C CA . ARG A 1 101 ? 38.530 -2.948 -18.993 1.00 63.44 101 ARG A CA 1
ATOM 800 C C . ARG A 1 101 ? 38.282 -2.787 -20.487 1.00 63.44 101 ARG A C 1
ATOM 802 O O . ARG A 1 101 ? 39.240 -2.822 -21.255 1.00 63.44 101 ARG A O 1
ATOM 809 N N . GLU A 1 102 ? 37.034 -2.606 -20.889 1.00 61.41 102 GLU A N 1
ATOM 810 C CA . GLU A 1 102 ? 36.634 -2.455 -22.284 1.00 61.41 102 GLU A CA 1
ATOM 811 C C . GLU A 1 102 ? 37.128 -1.131 -22.871 1.00 61.41 102 GLU A C 1
ATOM 813 O O . GLU A 1 102 ? 37.768 -1.126 -23.922 1.00 61.41 102 GLU A O 1
ATOM 818 N N . MET A 1 103 ? 36.977 -0.031 -22.128 1.00 66.44 103 MET A N 1
ATOM 819 C CA . MET A 1 103 ? 37.545 1.271 -22.489 1.00 66.44 103 MET A CA 1
ATOM 820 C C . MET A 1 103 ? 39.072 1.206 -22.593 1.00 66.44 103 MET A C 1
ATOM 822 O O . MET A 1 103 ? 39.635 1.631 -23.598 1.00 66.44 103 MET A O 1
ATOM 826 N N . LYS A 1 104 ? 39.756 0.592 -21.615 1.00 62.56 104 LYS A N 1
ATOM 827 C CA . LYS A 1 104 ? 41.216 0.402 -21.670 1.00 62.56 104 LYS A CA 1
ATOM 828 C C . LYS A 1 104 ? 41.642 -0.447 -22.869 1.00 62.56 104 LYS A C 1
ATOM 830 O O . LYS A 1 104 ? 42.618 -0.100 -23.526 1.00 62.56 104 LYS A O 1
ATOM 835 N N . ARG A 1 105 ? 40.920 -1.529 -23.186 1.00 62.41 105 ARG A N 1
ATOM 836 C CA . ARG A 1 105 ? 41.199 -2.353 -24.372 1.00 62.41 105 ARG A CA 1
ATOM 837 C C . ARG A 1 105 ? 41.035 -1.550 -25.654 1.00 62.41 105 ARG A C 1
ATOM 839 O O . ARG A 1 105 ? 41.935 -1.597 -26.481 1.00 62.41 105 ARG A O 1
ATOM 846 N N . LYS A 1 106 ? 39.943 -0.799 -25.804 1.00 65.12 106 LYS A N 1
ATOM 847 C CA . LYS A 1 106 ? 39.685 0.013 -26.999 1.00 65.12 106 LYS A CA 1
ATOM 848 C C . LYS A 1 106 ? 40.770 1.071 -27.210 1.00 65.12 106 LYS A C 1
ATOM 850 O O . LYS A 1 106 ? 41.344 1.127 -28.290 1.00 65.12 106 LYS A O 1
ATOM 855 N N . THR A 1 107 ? 41.150 1.799 -26.157 1.00 65.25 107 THR A N 1
ATOM 856 C CA . THR A 1 107 ? 42.256 2.770 -26.216 1.00 65.25 107 THR A CA 1
ATOM 857 C C . THR A 1 107 ? 43.584 2.113 -26.605 1.00 65.25 107 THR A C 1
ATOM 859 O O . THR A 1 107 ? 44.339 2.670 -27.397 1.00 65.25 107 THR A O 1
ATOM 862 N N . ILE A 1 108 ? 43.875 0.916 -26.082 1.00 64.00 108 ILE A N 1
ATOM 863 C CA . ILE A 1 108 ? 45.088 0.164 -26.438 1.00 64.00 108 ILE A CA 1
ATOM 864 C C . ILE A 1 108 ? 45.038 -0.308 -27.900 1.00 64.00 108 ILE A C 1
ATOM 866 O O . ILE A 1 108 ? 46.039 -0.182 -28.601 1.00 64.00 108 ILE A O 1
ATOM 870 N N . TYR A 1 109 ? 43.898 -0.808 -28.385 1.00 66.25 109 TYR A N 1
ATOM 871 C CA . TYR A 1 109 ? 43.727 -1.203 -29.789 1.00 66.25 109 TYR A CA 1
ATOM 872 C C . TYR A 1 109 ? 43.896 -0.018 -30.744 1.00 66.25 109 TYR A C 1
ATOM 874 O O . TYR A 1 109 ? 44.614 -0.138 -31.737 1.00 66.25 109 TYR A O 1
ATOM 882 N N . ASP A 1 110 ? 43.299 1.131 -30.426 1.00 65.94 110 ASP A N 1
ATOM 883 C CA . ASP A 1 110 ? 43.430 2.351 -31.226 1.00 65.94 110 ASP A CA 1
ATOM 884 C C . ASP A 1 110 ? 44.885 2.851 -31.246 1.00 65.94 110 ASP A C 1
ATOM 886 O O . ASP A 1 110 ? 45.400 3.245 -32.297 1.00 65.94 110 ASP A O 1
ATOM 890 N N . PHE A 1 111 ? 45.591 2.761 -30.113 1.00 64.44 111 PHE A N 1
ATOM 891 C CA . PHE A 1 111 ? 47.011 3.098 -30.019 1.00 64.44 111 PHE A CA 1
ATOM 892 C C . PHE A 1 111 ? 47.893 2.157 -30.854 1.00 64.44 111 PHE A C 1
ATOM 894 O O . PHE A 1 111 ? 48.702 2.625 -31.656 1.00 64.44 111 PHE A O 1
ATOM 901 N N . LEU A 1 112 ? 47.719 0.839 -30.721 1.00 65.44 112 LEU A N 1
ATOM 902 C CA . LEU A 1 112 ? 48.499 -0.158 -31.465 1.00 65.44 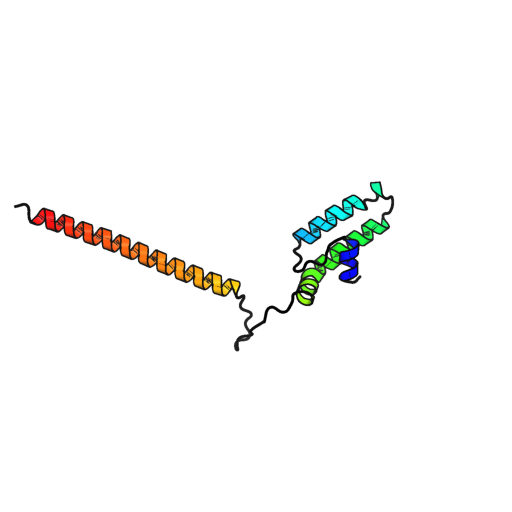112 LEU A CA 1
ATOM 903 C C . LEU A 1 112 ? 48.268 -0.048 -32.978 1.00 65.44 112 LEU A C 1
ATOM 905 O O . LEU A 1 112 ? 49.229 -0.004 -33.741 1.00 65.44 112 LEU A O 1
ATOM 909 N N . ASN A 1 113 ? 47.014 0.111 -33.407 1.00 68.19 113 ASN A N 1
ATOM 910 C CA . ASN A 1 113 ? 46.665 0.314 -34.815 1.00 68.19 113 ASN A CA 1
ATOM 911 C C . ASN A 1 113 ? 47.284 1.609 -35.379 1.00 68.19 113 ASN A C 1
ATOM 913 O O . ASN A 1 113 ? 47.727 1.660 -36.526 1.00 68.19 113 ASN A O 1
ATOM 917 N N . THR A 1 114 ? 47.364 2.664 -34.564 1.00 67.31 114 THR A N 1
ATOM 918 C CA . THR A 1 114 ? 48.024 3.921 -34.949 1.00 67.31 114 THR A CA 1
ATOM 919 C C . THR A 1 114 ? 49.537 3.735 -35.111 1.00 67.31 114 THR A C 1
ATOM 921 O O . THR A 1 114 ? 50.111 4.207 -36.093 1.00 67.31 114 THR A O 1
ATOM 924 N N . VAL A 1 115 ? 50.191 3.004 -34.204 1.00 67.00 115 VAL A N 1
ATOM 925 C CA . VAL A 1 115 ? 51.631 2.700 -34.285 1.00 67.00 115 VAL A CA 1
ATOM 926 C C . VAL A 1 115 ? 51.961 1.824 -35.499 1.00 67.00 115 VAL A C 1
ATOM 928 O O . VAL A 1 115 ? 52.949 2.092 -36.186 1.00 67.00 115 VAL A O 1
ATOM 931 N N . ASP A 1 116 ? 51.137 0.821 -35.804 1.00 62.25 116 ASP A N 1
ATOM 932 C CA . ASP A 1 116 ? 51.338 -0.051 -36.968 1.00 62.25 116 ASP A CA 1
ATOM 933 C C . ASP A 1 116 ? 51.165 0.705 -38.290 1.00 62.25 116 ASP A C 1
ATOM 935 O O . ASP A 1 116 ? 51.985 0.551 -39.199 1.00 62.25 116 ASP A O 1
ATOM 939 N N . LYS A 1 117 ? 50.188 1.619 -38.374 1.00 60.09 117 LYS A N 1
ATOM 940 C CA . LYS A 1 117 ? 50.064 2.543 -39.513 1.00 60.09 117 LYS A CA 1
ATOM 941 C C . LYS A 1 117 ? 51.317 3.403 -39.678 1.00 60.09 117 LYS A C 1
ATOM 943 O O . LYS A 1 117 ? 51.834 3.510 -40.785 1.00 60.09 117 LYS A O 1
ATOM 948 N N . ILE A 1 118 ? 51.859 3.964 -38.595 1.00 59.53 118 ILE A N 1
ATOM 949 C CA . ILE A 1 118 ? 53.084 4.784 -38.642 1.00 59.53 118 ILE A CA 1
ATOM 950 C C . ILE A 1 118 ? 54.302 3.963 -39.106 1.00 59.53 118 ILE A C 1
ATOM 952 O O . ILE A 1 118 ? 55.124 4.468 -39.871 1.00 59.53 118 ILE A O 1
ATOM 956 N N . LYS A 1 119 ? 54.423 2.693 -38.692 1.00 58.72 119 LYS A N 1
ATOM 957 C CA . LYS A 1 119 ? 55.496 1.790 -39.154 1.00 58.72 119 LYS A CA 1
ATOM 958 C C . LYS A 1 119 ? 55.376 1.448 -40.642 1.00 58.72 119 LYS A C 1
ATOM 960 O O . LYS A 1 119 ? 56.395 1.424 -41.327 1.00 58.72 119 LYS A O 1
ATOM 965 N N . LEU A 1 120 ? 54.158 1.249 -41.148 1.00 56.88 120 LEU A N 1
ATOM 966 C CA . LEU A 1 120 ? 53.892 1.026 -42.576 1.00 56.88 120 LEU A CA 1
ATOM 967 C C . LEU A 1 120 ? 54.302 2.231 -43.438 1.00 56.88 120 LEU A C 1
ATOM 969 O O . LEU A 1 120 ? 54.892 2.039 -44.495 1.00 56.88 120 LEU A O 1
ATOM 973 N N . PHE A 1 121 ? 54.092 3.465 -42.966 1.00 55.09 121 PHE A N 1
ATOM 974 C CA . PHE A 1 121 ? 54.538 4.677 -43.674 1.00 55.09 121 PHE A CA 1
ATOM 975 C C . PHE A 1 121 ? 56.061 4.890 -43.656 1.00 55.09 121 PHE A C 1
ATOM 977 O O . PHE A 1 121 ? 56.587 5.587 -44.520 1.00 55.09 121 PHE A O 1
ATOM 984 N N . ARG A 1 122 ? 56.788 4.296 -42.702 1.00 56.66 122 ARG A N 1
ATOM 985 C CA . ARG A 1 122 ? 58.249 4.450 -42.575 1.00 56.66 122 ARG A CA 1
ATOM 986 C C . ARG A 1 122 ? 59.051 3.509 -43.487 1.00 56.66 122 ARG A C 1
ATOM 9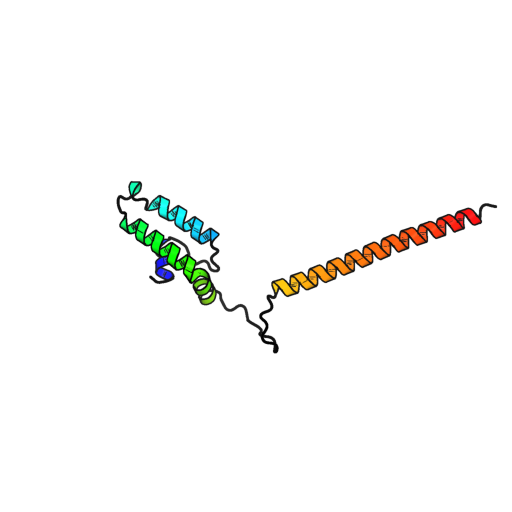88 O O . ARG A 1 122 ? 60.214 3.795 -43.737 1.00 56.66 122 ARG A O 1
ATOM 995 N N . ASN A 1 123 ? 58.427 2.440 -43.991 1.00 56.03 123 ASN A N 1
ATOM 996 C CA . ASN A 1 123 ? 59.015 1.466 -44.925 1.00 56.03 123 ASN A CA 1
ATOM 997 C C . ASN A 1 123 ? 58.672 1.743 -46.404 1.00 56.03 123 ASN A C 1
ATOM 999 O O . ASN A 1 123 ? 59.008 0.940 -47.270 1.00 56.03 123 ASN A O 1
ATOM 1003 N N . VAL A 1 124 ? 58.009 2.865 -46.709 1.00 57.25 124 VAL A N 1
ATOM 1004 C CA . VAL A 1 124 ? 57.806 3.351 -48.084 1.00 57.25 124 VAL A CA 1
ATOM 1005 C C . VAL A 1 124 ? 58.868 4.412 -48.382 1.00 57.25 124 VAL A C 1
ATOM 1007 O O . VAL A 1 124 ? 58.584 5.610 -48.404 1.00 57.25 124 VAL A O 1
ATOM 1010 N N . LYS A 1 125 ? 60.118 3.968 -48.538 1.00 49.50 125 LYS A N 1
ATOM 1011 C CA . LYS A 1 125 ? 61.177 4.638 -49.303 1.00 49.50 125 LYS A CA 1
ATOM 1012 C C . LYS A 1 125 ? 62.362 3.706 -49.498 1.00 49.50 125 LYS A C 1
ATOM 1014 O O . LYS A 1 125 ? 62.786 3.100 -48.492 1.00 49.50 125 LYS A O 1
#

pLDDT: mean 70.89, std 13.25, range [39.0, 90.25]

Sequence (125 aa):
MNANEAFKVLGMEKKFPISEEQLSKAYRAKAKEVHPDITGKDEEMKKVNEAHEWLKNNLAKVNKANTPNEANTKNESGNNLNILDIAADDFVKRYEMAFTREMKRKTIYDFLNTVDKIKLFRNVK

Radius of gyration: 30.33 Å; chains: 1; bounding box: 90×22×65 Å

InterPro domains:
  IPR001623 DnaJ domain [PF00226] (6-58)
  IPR001623 DnaJ domain [PS50076] (5-60)
  IPR001623 DnaJ domain [SM00271] (4-60)
  IPR001623 DnaJ domain [cd06257] (5-57)
  IPR036869 Chaperone J-domain superfamily [G3DSA:1.10.287.110] (1-72)
  IPR036869 Chaperone J-domain superfamily [SSF46565] (3-70)

Secondary structure (DSSP, 8-state):
--HHHHHHHTT----SSPPHHHHHHHHHHHHHHS-HHHH--HHHHHHHHHHHHHHHHHHHHHHHHHS--------TT-----HHHHHHHHHHHHHHHHHHHHHHHHHHHHHHHHHHHHHHHHT--

Foldseek 3Di:
DDLVQLCVLLVHDPDPPDDLVNLVVSLVVNCVVPPCVNPVDPPSNVSSVVSSVVCVVCSVVSRVVPPDDPDPPQDPVRDRDDPVVVVVVVVVVVVVVVVVVVVVVVVVVVVVVVVVVVVVVVPPD

Organism: Clostridium kluyveri (strain ATCC 8527 / DSM 555 / NBRC 12016 / NCIMB 10680 / K1) (NCBI:txid431943)